Protein AF-A0A9E1HZC8-F1 (afdb_monomer_lite)

Foldseek 3Di:
DDDDDDDDDDPQVLCVQLCNDPNLNLQLLLLVVLLVLLQQAEFDDPCLQSVQQVVVDDRNPQKGFRPDPCQVCFQQQADPVRDGHDGDNPPRYGHVSSVVSCVPCVLVSQCVSCVSSVHHRPPPPPPPPPDDDDPPDPDDPVVVVVVPPDDPPDTPMDHDDD

Radius of gyration: 20.19 Å; chains: 1; bounding box: 64×32×56 Å

Secondary structure (DSSP, 8-state):
-------PPPHHHHHHHTT-STT-HHHHHHHHHHHHHHTTTS--SSSHHHHHHHHH--TTSSEEEE--TTHHHHHHTB-TTSPBP--TTTTTSSSSHHHHHHHHHHHHHHHHHHHHTTPPPP---------------S--GGGGGGGGG--TT--EEEE---

Sequence (162 aa):
MTKVIFTLKAPQKIIRERGLGVQQEVQKLIDSEILSRCKPYVPKKSGALIDSGNSSTKIGSGIVSYNMPYAAYQYYGVSNNGKKLRYTGAPTRGSYWFERMKAVDKDTILRLAADKAGATPLLSTNTKENNKNKTIRADSPKSQAIKTVFNWHTPAVFAFSD

pLDDT: mean 72.91, std 22.65, range [26.53, 92.88]

Structure (mmCIF, N/CA/C/O backbone):
data_AF-A0A9E1HZC8-F1
#
_entry.id   AF-A0A9E1HZC8-F1
#
loop_
_atom_site.group_PDB
_atom_site.id
_atom_site.type_symbol
_atom_site.label_atom_id
_atom_site.label_alt_id
_atom_site.label_comp_id
_atom_site.label_asym_id
_atom_site.label_entity_id
_atom_site.label_seq_id
_atom_site.pdbx_PDB_ins_code
_atom_site.Cartn_x
_atom_site.Cartn_y
_atom_site.Cartn_z
_atom_site.occupancy
_atom_site.B_iso_or_equiv
_atom_site.auth_seq_id
_atom_site.auth_comp_id
_atom_site.auth_asym_id
_atom_site.auth_atom_id
_atom_site.pdbx_PDB_model_num
ATOM 1 N N . MET A 1 1 ? -48.328 5.037 31.512 1.00 47.84 1 MET A N 1
ATOM 2 C CA . MET A 1 1 ? -47.284 5.788 30.781 1.00 47.84 1 MET A CA 1
ATOM 3 C C . MET A 1 1 ? -46.152 4.836 30.449 1.00 47.84 1 MET A C 1
ATOM 5 O O . MET A 1 1 ? -45.522 4.324 31.365 1.00 47.84 1 MET A O 1
ATOM 9 N N . THR A 1 2 ? -45.929 4.547 29.170 1.00 64.69 2 THR A N 1
ATOM 10 C CA . THR A 1 2 ? -44.858 3.637 28.740 1.00 64.69 2 THR A CA 1
ATOM 11 C C . THR A 1 2 ? -43.566 4.432 28.597 1.00 64.69 2 THR A C 1
ATOM 13 O O . THR A 1 2 ? -43.516 5.398 27.839 1.00 64.69 2 THR A O 1
ATOM 16 N N . LYS A 1 3 ? -42.529 4.062 29.352 1.00 74.31 3 LYS A N 1
ATOM 17 C CA . LYS A 1 3 ? -41.221 4.721 29.310 1.00 74.31 3 LYS A CA 1
ATOM 18 C C . LYS A 1 3 ? -40.321 3.964 28.342 1.00 74.31 3 LYS A C 1
ATOM 20 O O . LYS A 1 3 ? -39.988 2.810 28.590 1.00 74.31 3 LYS A O 1
ATOM 25 N N . VAL A 1 4 ? -39.925 4.611 27.253 1.00 80.19 4 VAL A N 1
ATOM 26 C CA . VAL A 1 4 ? -38.902 4.078 26.349 1.00 80.19 4 VAL A CA 1
ATOM 27 C C . VAL A 1 4 ? -37.546 4.595 26.820 1.00 80.19 4 VAL A C 1
ATOM 29 O O . VAL A 1 4 ? -37.355 5.803 26.952 1.00 80.19 4 VAL A O 1
ATOM 32 N N . ILE A 1 5 ? -36.619 3.687 27.127 1.00 81.56 5 ILE A N 1
ATOM 33 C CA . ILE A 1 5 ? -35.254 4.021 27.546 1.00 81.56 5 ILE A CA 1
ATOM 34 C C . ILE A 1 5 ? -34.327 3.746 26.365 1.00 81.56 5 ILE A C 1
ATOM 36 O O . ILE A 1 5 ? -34.199 2.605 25.930 1.00 81.56 5 ILE A O 1
ATOM 40 N N . PHE A 1 6 ? -33.667 4.786 25.859 1.00 80.19 6 PHE A N 1
ATOM 41 C CA . PHE A 1 6 ? -32.643 4.657 24.826 1.00 80.19 6 PHE A CA 1
ATOM 42 C C . PHE A 1 6 ? -31.257 4.762 25.463 1.00 80.19 6 PHE A C 1
ATOM 44 O O . PHE A 1 6 ? -30.891 5.803 26.006 1.00 80.19 6 PHE A O 1
ATOM 51 N N . THR A 1 7 ? -30.471 3.688 25.392 1.00 84.44 7 THR A N 1
ATOM 52 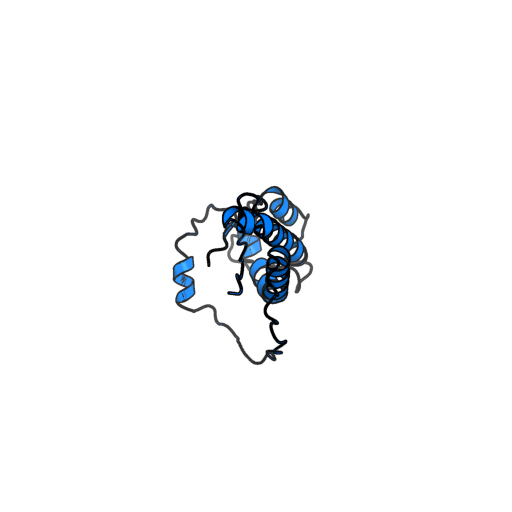C CA . THR A 1 7 ? -29.072 3.683 25.840 1.00 84.44 7 THR A CA 1
ATOM 53 C C . THR A 1 7 ? -28.156 3.922 24.644 1.00 84.44 7 THR A C 1
ATOM 55 O O . THR A 1 7 ? -27.883 3.011 23.864 1.00 84.44 7 THR A O 1
ATOM 58 N N . LEU A 1 8 ? -27.674 5.156 24.489 1.00 83.50 8 LEU A N 1
ATOM 59 C CA . LEU A 1 8 ? -26.707 5.511 23.450 1.00 83.50 8 LEU A CA 1
ATOM 60 C C . LEU A 1 8 ? -25.275 5.325 23.960 1.00 83.50 8 LEU A C 1
ATOM 62 O O . LEU A 1 8 ? -24.934 5.708 25.079 1.00 83.50 8 LEU A O 1
ATOM 66 N N . LYS A 1 9 ? -24.414 4.744 23.120 1.00 88.31 9 LYS A N 1
ATOM 67 C CA . LYS A 1 9 ? -22.978 4.648 23.404 1.00 88.31 9 LYS A CA 1
ATOM 68 C C . LYS A 1 9 ? -22.321 6.025 23.263 1.00 88.31 9 LYS A C 1
ATOM 70 O O . LYS A 1 9 ? -22.703 6.814 22.405 1.00 88.31 9 LYS A O 1
ATOM 75 N N . ALA A 1 10 ? -21.276 6.275 24.050 1.00 89.12 10 ALA A N 1
ATOM 76 C CA . ALA A 1 10 ? -20.460 7.477 23.904 1.00 89.12 10 ALA A CA 1
ATOM 77 C C . ALA A 1 10 ? -19.769 7.520 22.519 1.00 89.12 10 ALA A C 1
ATOM 79 O O . ALA A 1 10 ? -19.256 6.484 22.076 1.00 89.12 10 ALA A O 1
ATOM 80 N N . PRO A 1 11 ? -19.659 8.691 21.861 1.00 86.06 11 PRO A N 1
ATOM 81 C CA . PRO A 1 11 ? -19.076 8.812 20.520 1.00 86.06 11 PRO A CA 1
ATOM 82 C C . PRO A 1 11 ? -17.668 8.218 20.386 1.00 86.06 11 PRO A C 1
ATOM 84 O O . PRO A 1 11 ? -17.382 7.488 19.442 1.00 86.06 11 PRO A O 1
ATOM 87 N N . GLN A 1 12 ? -16.795 8.444 21.371 1.00 84.12 12 GLN A N 1
ATOM 88 C CA . GLN A 1 12 ? -15.427 7.911 21.353 1.00 84.12 12 GLN A CA 1
ATOM 89 C C . GLN A 1 12 ? -15.389 6.377 21.412 1.00 84.12 12 GLN A C 1
ATOM 91 O O . GLN A 1 12 ? -14.543 5.745 20.777 1.00 84.12 12 GLN A O 1
ATOM 96 N N . LYS A 1 13 ? -16.335 5.770 22.142 1.00 84.81 13 LYS A N 1
ATOM 97 C CA . LYS A 1 13 ? -16.484 4.314 22.210 1.00 84.81 13 LYS A CA 1
ATOM 98 C C . LYS A 1 13 ? -16.904 3.760 20.850 1.00 84.81 13 LYS A C 1
ATOM 100 O O . LYS A 1 13 ? -16.323 2.777 20.409 1.00 84.81 13 LYS A O 1
ATOM 105 N N . ILE A 1 14 ? -17.829 4.434 20.160 1.00 84.38 14 ILE A N 1
ATOM 106 C CA . ILE A 1 14 ? -18.249 4.072 18.798 1.00 84.38 14 ILE A CA 1
ATOM 107 C C . ILE A 1 14 ? -17.056 4.145 17.838 1.00 84.38 14 ILE A C 1
ATOM 109 O O . ILE A 1 14 ? -16.764 3.166 17.165 1.00 84.38 14 ILE A O 1
ATOM 113 N N . ILE A 1 15 ? -16.322 5.259 17.815 1.00 84.06 15 ILE A N 1
ATOM 114 C CA . ILE A 1 15 ? -15.168 5.454 16.919 1.00 84.06 15 ILE A CA 1
ATOM 115 C C . ILE A 1 15 ? -14.103 4.366 17.127 1.00 84.06 15 ILE A C 1
ATOM 117 O O . ILE A 1 15 ? -13.577 3.808 16.160 1.00 84.06 15 ILE A O 1
ATOM 121 N N . ARG A 1 16 ? -13.802 4.031 18.388 1.00 82.06 16 ARG A N 1
ATOM 122 C CA . ARG A 1 16 ? -12.831 2.987 18.733 1.00 82.06 16 ARG A CA 1
ATOM 123 C C . ARG A 1 16 ? -13.313 1.594 18.332 1.00 82.06 16 ARG A C 1
ATOM 125 O O . ARG A 1 16 ? -12.548 0.860 17.716 1.00 82.06 16 ARG A O 1
ATOM 132 N N . GLU A 1 17 ? -14.556 1.241 18.658 1.00 81.06 17 GLU A N 1
ATOM 133 C CA . GLU A 1 17 ? -15.154 -0.054 18.292 1.00 81.06 17 GLU A CA 1
ATOM 134 C C . GLU A 1 17 ? -15.224 -0.242 16.769 1.00 81.06 17 GLU A C 1
ATOM 136 O O . GLU A 1 17 ? -15.102 -1.361 16.283 1.00 81.06 17 GLU A O 1
ATOM 141 N N . ARG A 1 18 ? -15.374 0.851 16.014 1.00 82.44 18 ARG A N 1
ATOM 142 C CA . ARG A 1 18 ? -15.454 0.857 14.546 1.00 82.44 18 ARG A CA 1
ATOM 143 C C . ARG A 1 18 ? -14.087 0.923 13.855 1.00 82.44 18 ARG A C 1
ATOM 145 O O . ARG A 1 18 ? -14.028 1.030 12.637 1.00 82.44 18 ARG A O 1
ATOM 152 N N . GLY A 1 19 ? -12.982 0.905 14.605 1.00 78.00 19 GLY A N 1
ATOM 153 C CA . GLY A 1 19 ? -11.629 0.930 14.038 1.00 78.00 19 GLY A CA 1
ATOM 154 C C . GLY A 1 19 ? -11.221 2.257 13.379 1.00 78.00 19 GLY A C 1
ATOM 155 O O . GLY A 1 19 ? -10.179 2.307 12.727 1.00 78.00 19 GLY A O 1
ATOM 156 N N . LEU A 1 20 ? -12.009 3.321 13.577 1.00 81.56 20 LEU A N 1
ATOM 157 C CA . LEU A 1 20 ? -11.784 4.673 13.041 1.00 81.56 20 LEU A CA 1
ATOM 158 C C . LEU A 1 20 ? -11.023 5.585 14.021 1.00 81.56 20 LEU A C 1
ATOM 160 O O . LEU A 1 20 ? -10.792 6.756 13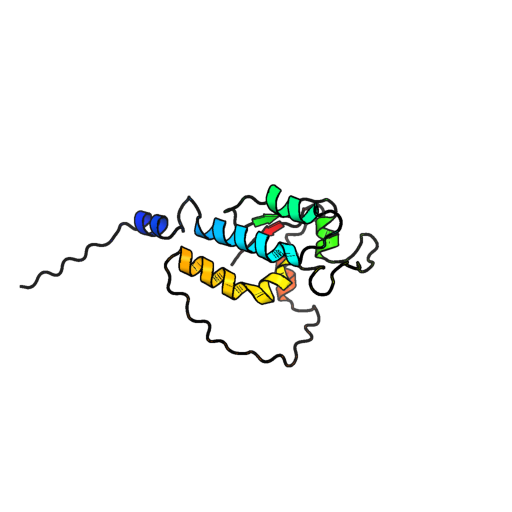.744 1.00 81.56 20 LEU A O 1
ATOM 164 N N . GLY A 1 21 ? -10.687 5.071 15.206 1.00 76.81 21 GLY A N 1
ATOM 165 C CA . GLY A 1 21 ? -9.987 5.824 16.246 1.00 76.81 21 GLY A CA 1
ATOM 166 C C . GLY A 1 21 ? -8.475 5.901 16.046 1.00 76.81 21 GLY A C 1
ATOM 167 O O . GLY A 1 21 ? -7.938 5.520 15.015 1.00 76.81 21 GLY A O 1
ATOM 168 N N . VAL A 1 22 ? -7.768 6.316 17.098 1.00 74.06 22 VAL A N 1
ATOM 169 C CA . VAL A 1 22 ? -6.303 6.526 17.126 1.00 74.06 22 VAL A CA 1
ATOM 170 C C . VAL A 1 22 ? -5.491 5.308 16.659 1.00 74.06 22 VAL A C 1
ATOM 172 O O . VAL A 1 22 ? -4.398 5.457 16.122 1.00 74.06 22 VAL A O 1
ATOM 175 N N . GLN A 1 23 ? -6.028 4.096 16.831 1.00 72.56 23 GLN A N 1
ATOM 176 C CA . GLN A 1 23 ? -5.380 2.860 16.381 1.00 72.56 23 GLN A CA 1
ATOM 177 C C . GLN A 1 23 ? -5.445 2.664 14.858 1.00 72.56 23 GLN A C 1
ATOM 179 O O . GLN A 1 23 ? -4.672 1.868 14.335 1.00 72.56 23 GLN A O 1
ATOM 184 N N . GLN A 1 24 ? -6.320 3.399 14.160 1.00 83.19 24 GLN A N 1
ATOM 185 C CA . GLN A 1 24 ? -6.443 3.449 12.700 1.00 83.19 24 GLN A CA 1
ATOM 186 C C . GLN A 1 24 ? -6.539 2.061 12.049 1.00 83.19 24 GLN A C 1
ATOM 188 O O . GLN A 1 24 ? -5.962 1.807 10.998 1.00 83.19 24 GLN A O 1
ATOM 193 N N . GLU A 1 25 ? -7.268 1.139 12.679 1.00 85.88 25 GLU A N 1
ATOM 194 C CA . GLU A 1 25 ? -7.358 -0.266 12.264 1.00 85.88 25 GLU A CA 1
ATOM 195 C C . GLU A 1 25 ? -7.910 -0.429 10.842 1.00 85.88 25 GLU A C 1
ATOM 197 O O . GLU A 1 25 ? -7.462 -1.303 10.100 1.00 85.88 25 GLU A O 1
ATOM 202 N N . VAL A 1 26 ? -8.840 0.443 10.442 1.00 87.31 26 VAL A N 1
ATOM 203 C CA . VAL A 1 26 ? -9.346 0.495 9.062 1.00 87.31 26 VAL A CA 1
ATOM 204 C C . VAL A 1 26 ? -8.251 0.964 8.098 1.00 87.31 26 VAL A C 1
ATOM 206 O O . VAL A 1 26 ? -8.051 0.344 7.057 1.00 87.31 26 VAL A O 1
ATOM 209 N N . GLN A 1 27 ? -7.481 1.995 8.459 1.00 85.88 27 GLN A N 1
ATOM 210 C CA . GLN A 1 27 ? -6.391 2.496 7.617 1.00 85.88 27 GLN A CA 1
ATOM 211 C C . GLN A 1 27 ? -5.266 1.469 7.469 1.00 85.88 27 GLN A C 1
ATOM 213 O O . GLN A 1 27 ? -4.761 1.258 6.372 1.00 85.88 27 GLN A O 1
ATOM 218 N N . LYS A 1 28 ? -4.899 0.779 8.556 1.00 89.50 28 LYS A N 1
ATOM 219 C CA . LYS A 1 28 ? -3.895 -0.292 8.524 1.00 89.50 28 LYS A CA 1
ATOM 220 C C . LYS A 1 28 ? -4.304 -1.414 7.574 1.00 89.50 28 LYS A C 1
ATOM 222 O O . LYS A 1 28 ? -3.466 -1.908 6.822 1.00 89.50 28 LYS A O 1
ATOM 227 N N . LEU A 1 29 ? -5.586 -1.789 7.595 1.00 89.00 29 LEU A N 1
ATOM 228 C CA . LEU A 1 29 ? -6.133 -2.775 6.671 1.00 89.00 29 LEU A CA 1
ATOM 229 C C . LEU A 1 29 ? -5.990 -2.295 5.224 1.00 89.00 29 LEU A C 1
ATOM 231 O O . LEU A 1 29 ? -5.397 -3.008 4.419 1.00 89.00 29 LEU A O 1
ATOM 235 N N . ILE A 1 30 ? -6.455 -1.080 4.917 1.00 87.69 30 ILE A N 1
ATOM 236 C CA . ILE A 1 30 ? -6.360 -0.486 3.575 1.00 87.69 30 ILE A CA 1
ATOM 237 C C . ILE A 1 30 ? -4.906 -0.461 3.084 1.00 87.69 30 ILE A C 1
ATOM 239 O O . ILE A 1 30 ? -4.624 -0.948 1.989 1.00 87.69 30 ILE A O 1
ATOM 243 N N . ASP A 1 31 ? -3.978 0.044 3.897 1.00 87.50 31 ASP A N 1
ATOM 244 C CA . ASP A 1 31 ? -2.562 0.158 3.533 1.00 87.50 31 ASP A CA 1
ATOM 245 C C . ASP A 1 31 ? -1.953 -1.229 3.243 1.00 87.50 31 ASP A C 1
ATOM 247 O O . ASP A 1 31 ? -1.235 -1.415 2.255 1.00 87.50 31 ASP A O 1
ATOM 251 N N . SER A 1 32 ? -2.281 -2.228 4.070 1.00 89.25 32 SER A N 1
ATOM 252 C CA . SER A 1 32 ? -1.803 -3.607 3.905 1.00 89.25 32 SER A CA 1
ATOM 253 C C . SER A 1 32 ? -2.375 -4.298 2.658 1.00 89.25 32 SER A C 1
ATOM 255 O O . SER A 1 32 ? -1.636 -4.962 1.923 1.00 89.25 32 SER A O 1
ATOM 257 N N . GLU A 1 33 ? -3.659 -4.081 2.362 1.00 91.31 33 GLU A N 1
ATOM 258 C CA . GLU A 1 33 ? -4.326 -4.587 1.160 1.00 91.31 33 GLU A CA 1
ATOM 259 C C . GLU A 1 33 ? -3.738 -3.970 -0.105 1.00 91.31 33 GLU A C 1
ATOM 261 O O . GLU A 1 33 ? -3.445 -4.689 -1.062 1.00 91.31 33 GLU A O 1
ATOM 266 N N . ILE A 1 34 ? -3.491 -2.657 -0.105 1.00 90.44 34 ILE A N 1
ATOM 267 C CA . ILE A 1 34 ? -2.852 -1.972 -1.233 1.00 90.44 34 ILE A CA 1
ATOM 268 C C . ILE A 1 34 ? -1.470 -2.568 -1.495 1.00 90.44 34 ILE A C 1
ATOM 270 O O . ILE A 1 34 ? -1.174 -2.919 -2.639 1.00 90.44 34 ILE A O 1
ATOM 274 N N . LEU A 1 35 ? -0.634 -2.716 -0.461 1.00 90.00 35 LEU A N 1
ATOM 275 C CA . LEU A 1 35 ? 0.696 -3.314 -0.601 1.00 90.00 35 LEU A CA 1
ATOM 276 C C . LEU A 1 35 ? 0.608 -4.733 -1.162 1.00 90.00 35 LEU A C 1
ATOM 278 O O . LEU A 1 35 ? 1.298 -5.048 -2.131 1.00 90.00 35 LEU A O 1
ATOM 282 N N . SER A 1 36 ? -0.261 -5.574 -0.599 1.00 92.88 36 SER A N 1
ATOM 283 C CA . SER A 1 36 ? -0.443 -6.961 -1.036 1.00 92.88 36 SER A CA 1
ATOM 284 C C . SER A 1 36 ? -0.889 -7.050 -2.497 1.00 92.88 36 SER A C 1
ATOM 286 O O . SER A 1 36 ? -0.263 -7.745 -3.303 1.00 92.88 36 SER A O 1
ATOM 288 N N . ARG A 1 37 ? -1.912 -6.277 -2.867 1.00 91.25 37 ARG A N 1
ATOM 289 C CA . ARG A 1 37 ? -2.493 -6.273 -4.214 1.00 91.25 37 ARG A CA 1
ATOM 290 C C . ARG A 1 37 ? -1.597 -5.613 -5.244 1.00 91.25 37 ARG A C 1
ATOM 292 O O . ARG A 1 37 ? -1.644 -6.005 -6.402 1.00 91.25 37 ARG A O 1
ATOM 299 N N . CYS A 1 38 ? -0.735 -4.674 -4.855 1.00 90.81 38 CYS A N 1
ATOM 300 C CA . CYS A 1 38 ? 0.241 -4.071 -5.764 1.00 90.81 38 CYS A CA 1
ATOM 301 C C . CYS A 1 38 ? 1.387 -5.026 -6.134 1.00 90.81 38 CYS A C 1
ATOM 303 O O . CYS A 1 38 ? 1.904 -4.924 -7.247 1.00 90.81 38 CYS A O 1
ATOM 305 N N . LYS A 1 39 ? 1.774 -5.980 -5.270 1.00 91.69 39 LYS A N 1
ATOM 306 C CA . LYS A 1 39 ? 2.880 -6.941 -5.517 1.00 91.69 39 LYS A CA 1
ATOM 307 C C . LYS A 1 39 ? 2.889 -7.577 -6.920 1.00 91.69 39 LYS A C 1
ATOM 309 O O . LYS A 1 39 ? 3.960 -7.607 -7.536 1.00 91.69 39 LYS A O 1
ATOM 314 N N . PRO A 1 40 ? 1.770 -8.097 -7.465 1.00 91.88 40 PRO A N 1
ATOM 315 C CA . PRO A 1 40 ? 1.747 -8.655 -8.819 1.00 91.88 40 PRO A CA 1
ATOM 316 C C . PRO A 1 40 ? 1.925 -7.615 -9.933 1.00 91.88 40 PRO A C 1
ATOM 318 O O . PRO A 1 40 ? 2.356 -7.996 -11.019 1.00 91.88 40 PRO A O 1
ATOM 321 N N . TYR A 1 41 ? 1.639 -6.334 -9.685 1.00 90.94 41 TYR A N 1
ATOM 322 C CA . TYR A 1 41 ? 1.724 -5.256 -10.677 1.00 90.94 41 TYR A CA 1
ATOM 323 C C . TYR A 1 41 ? 3.079 -4.539 -10.690 1.00 90.94 41 TYR A C 1
ATOM 325 O O . TYR A 1 41 ? 3.482 -3.994 -11.726 1.00 90.94 41 TYR A O 1
ATOM 333 N N . VAL A 1 42 ? 3.789 -4.545 -9.562 1.00 90.88 42 VAL A N 1
ATOM 334 C CA . VAL A 1 42 ? 5.095 -3.894 -9.427 1.00 90.88 42 VAL A CA 1
ATOM 335 C C . VAL A 1 42 ? 6.137 -4.599 -10.317 1.00 90.88 42 VAL A C 1
ATOM 337 O O . VAL A 1 42 ? 6.246 -5.833 -10.291 1.00 90.88 42 VAL A O 1
ATOM 340 N N . PRO A 1 43 ? 6.929 -3.845 -11.106 1.00 91.56 43 PRO A N 1
ATOM 341 C CA . PRO A 1 43 ? 8.052 -4.381 -11.869 1.00 91.56 43 PRO A CA 1
ATOM 342 C C . PRO A 1 43 ? 9.006 -5.197 -10.994 1.00 91.56 43 PRO A C 1
ATOM 344 O O . PRO A 1 43 ? 9.533 -4.706 -9.996 1.00 91.56 43 PRO A O 1
ATOM 347 N N . LYS A 1 44 ? 9.261 -6.450 -11.385 1.00 90.19 44 LYS A N 1
ATOM 348 C CA . LYS A 1 44 ? 10.105 -7.371 -10.620 1.00 90.19 44 LYS A CA 1
ATOM 349 C C . LYS A 1 44 ? 11.355 -7.729 -11.414 1.00 90.19 44 LYS A C 1
ATOM 351 O O . LYS A 1 44 ? 11.279 -8.451 -12.404 1.00 90.19 44 LYS A O 1
ATOM 356 N N . LYS A 1 45 ? 12.502 -7.242 -10.935 1.00 85.12 45 LYS A N 1
ATOM 357 C CA . LYS A 1 45 ? 13.829 -7.743 -11.320 1.00 85.12 45 LYS A CA 1
ATOM 358 C C . LYS A 1 45 ? 14.409 -8.596 -10.189 1.00 85.12 45 LYS A C 1
ATOM 360 O O . LYS A 1 45 ? 14.338 -9.812 -10.271 1.00 85.12 45 LYS A O 1
ATOM 365 N N . SER A 1 46 ? 14.883 -7.968 -9.111 1.00 88.00 46 SER A N 1
ATOM 366 C CA . SER A 1 46 ? 15.342 -8.659 -7.893 1.00 88.00 46 SER A CA 1
ATOM 367 C C . SER A 1 46 ? 14.245 -8.840 -6.839 1.00 88.00 46 SER A C 1
ATOM 369 O O . SER A 1 46 ? 14.269 -9.811 -6.100 1.00 88.00 46 SER A O 1
ATOM 371 N N . GLY A 1 47 ? 13.269 -7.926 -6.784 1.00 89.88 47 GLY A N 1
ATOM 372 C CA . GLY A 1 47 ? 12.271 -7.854 -5.705 1.00 89.88 47 GLY A CA 1
ATOM 373 C C . GLY A 1 47 ? 12.430 -6.626 -4.806 1.00 89.88 47 GLY A C 1
ATOM 374 O O . GLY A 1 47 ? 11.444 -6.181 -4.237 1.00 89.88 47 GLY A O 1
ATOM 375 N N . ALA A 1 48 ? 13.599 -5.976 -4.823 1.00 92.56 48 ALA A N 1
ATOM 376 C CA . ALA A 1 48 ? 13.924 -4.853 -3.938 1.00 92.56 48 ALA A CA 1
ATOM 377 C C . ALA A 1 48 ? 12.907 -3.695 -3.959 1.00 92.56 48 ALA A C 1
ATOM 379 O O . ALA A 1 48 ? 12.655 -3.084 -2.930 1.00 92.56 48 ALA A O 1
ATOM 380 N N . LEU A 1 49 ? 12.282 -3.399 -5.106 1.00 90.88 49 LEU A N 1
ATOM 381 C CA . LEU A 1 49 ? 11.229 -2.380 -5.176 1.00 90.88 49 LEU A CA 1
ATOM 382 C C . LEU A 1 49 ? 9.982 -2.788 -4.379 1.00 90.88 49 LEU A C 1
ATOM 384 O O . LEU A 1 49 ? 9.421 -1.975 -3.654 1.00 90.88 49 LEU A O 1
ATOM 388 N N . ILE A 1 50 ? 9.569 -4.049 -4.486 1.00 92.00 50 ILE A N 1
ATOM 389 C CA . ILE A 1 50 ? 8.437 -4.594 -3.731 1.00 92.00 50 ILE A CA 1
ATOM 390 C C . ILE A 1 50 ? 8.757 -4.574 -2.237 1.00 92.00 50 ILE A C 1
ATOM 392 O O . ILE A 1 50 ? 7.934 -4.136 -1.436 1.00 92.00 50 ILE A O 1
ATOM 396 N N . ASP A 1 51 ? 9.966 -5.003 -1.882 1.00 92.75 51 ASP A N 1
ATOM 397 C CA . ASP A 1 51 ? 10.423 -5.044 -0.496 1.00 92.75 51 ASP A CA 1
ATOM 398 C C . ASP A 1 51 ? 10.493 -3.634 0.097 1.00 92.75 51 ASP A C 1
ATOM 400 O O . ASP A 1 51 ? 9.980 -3.423 1.194 1.00 92.75 51 ASP A O 1
ATOM 404 N N . SER A 1 52 ? 10.979 -2.651 -0.676 1.00 91.06 52 SER A N 1
ATOM 405 C CA . SER A 1 52 ? 10.983 -1.237 -0.278 1.00 91.06 52 SER A CA 1
ATOM 406 C C . SER A 1 52 ? 9.584 -0.714 0.039 1.00 91.06 52 SER A C 1
ATOM 408 O O . SER A 1 52 ? 9.416 0.022 1.004 1.00 91.06 52 SER A O 1
ATOM 410 N N . GLY A 1 53 ? 8.563 -1.139 -0.715 1.00 88.25 53 GLY A N 1
ATOM 411 C CA . GLY A 1 53 ? 7.177 -0.765 -0.445 1.00 88.25 53 GLY A CA 1
ATOM 412 C C . GLY A 1 53 ? 6.722 -1.238 0.935 1.00 88.25 53 GLY A C 1
ATOM 413 O O . GLY A 1 53 ? 6.122 -0.468 1.683 1.00 88.25 53 GLY A O 1
ATOM 414 N N . ASN A 1 54 ? 7.063 -2.477 1.303 1.00 89.62 54 ASN A N 1
ATOM 415 C CA . ASN A 1 54 ? 6.717 -3.041 2.610 1.00 89.62 54 ASN A CA 1
ATOM 416 C C . ASN A 1 54 ? 7.538 -2.417 3.750 1.00 89.62 54 ASN A C 1
ATOM 418 O O . ASN A 1 54 ? 6.989 -2.169 4.817 1.00 89.62 54 ASN A O 1
ATOM 422 N N . SER A 1 55 ? 8.834 -2.164 3.541 1.00 89.50 55 SER A N 1
ATOM 423 C CA . SER A 1 55 ? 9.720 -1.645 4.593 1.00 89.50 55 SER A CA 1
ATOM 424 C C . SER A 1 55 ? 9.600 -0.138 4.816 1.00 89.50 55 SER A C 1
ATOM 426 O O . SER A 1 55 ? 9.862 0.338 5.915 1.00 89.50 55 SER A O 1
ATOM 428 N N . SER A 1 56 ? 9.259 0.632 3.779 1.00 86.62 56 SER A N 1
ATOM 429 C CA . SER A 1 56 ? 9.208 2.100 3.848 1.00 86.62 56 SER A CA 1
ATOM 430 C C . SER A 1 56 ? 7.814 2.650 4.133 1.00 86.62 56 SER A C 1
ATOM 432 O O . SER A 1 56 ? 7.685 3.813 4.512 1.00 86.62 56 SER A O 1
ATOM 434 N N . THR A 1 57 ? 6.772 1.837 3.971 1.00 85.81 57 THR A N 1
ATOM 435 C CA . THR A 1 57 ? 5.400 2.241 4.279 1.00 85.81 57 THR A CA 1
ATOM 436 C C . THR A 1 57 ? 5.126 2.106 5.771 1.00 85.81 57 THR A C 1
ATOM 438 O O . THR A 1 57 ? 5.230 1.024 6.347 1.00 85.81 57 THR A O 1
ATOM 441 N N . LYS A 1 58 ? 4.696 3.202 6.399 1.00 88.38 58 LYS A N 1
ATOM 442 C CA . LYS A 1 58 ? 4.147 3.161 7.754 1.00 88.38 58 LYS A CA 1
ATOM 443 C C . LYS A 1 58 ? 2.681 2.747 7.672 1.00 88.38 58 LYS A C 1
ATOM 445 O O . LYS A 1 58 ? 1.832 3.551 7.298 1.00 88.38 58 LYS A O 1
ATOM 450 N N . ILE A 1 59 ? 2.392 1.498 8.024 1.00 85.75 59 ILE A N 1
ATOM 451 C CA . ILE A 1 59 ? 1.027 0.957 8.003 1.00 85.75 59 ILE A CA 1
ATOM 452 C C . ILE A 1 59 ? 0.130 1.765 8.956 1.00 85.75 59 ILE A C 1
ATOM 454 O O . ILE A 1 59 ? 0.471 1.965 10.125 1.00 85.75 59 ILE A O 1
ATOM 458 N N . GLY A 1 60 ? -1.019 2.214 8.453 1.00 81.88 60 GLY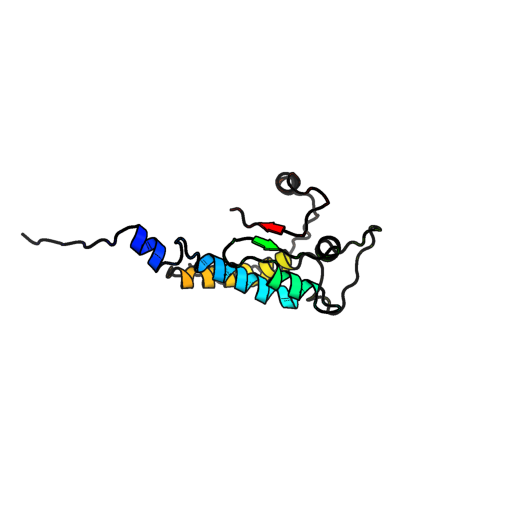 A N 1
ATOM 459 C CA . GLY A 1 60 ? -1.955 3.084 9.161 1.00 81.88 60 GLY A CA 1
ATOM 460 C C . GLY A 1 60 ? -1.656 4.574 8.999 1.00 81.88 60 GLY A C 1
ATOM 461 O O . GLY A 1 60 ? -2.169 5.363 9.779 1.00 81.88 60 GLY A O 1
ATOM 462 N N . SER A 1 61 ? -0.802 4.968 8.050 1.00 83.75 61 SER A N 1
ATOM 463 C CA . SER A 1 61 ? -0.548 6.385 7.742 1.00 83.75 61 SER A CA 1
ATOM 464 C C . SER A 1 61 ? -1.403 6.915 6.593 1.00 83.75 61 SER A C 1
ATOM 466 O O . SER A 1 61 ? -1.470 8.129 6.417 1.00 83.75 61 SER A O 1
ATOM 468 N N . GLY A 1 62 ? -2.014 6.027 5.798 1.00 81.12 62 GLY A N 1
ATOM 469 C CA . GLY A 1 62 ? -2.689 6.403 4.551 1.00 81.12 62 GLY A CA 1
ATOM 470 C C . GLY A 1 62 ? -1.738 6.756 3.410 1.00 81.12 62 GLY A C 1
ATOM 471 O O . GLY A 1 62 ? -2.172 7.255 2.368 1.00 81.12 62 GLY A O 1
ATOM 472 N N . ILE A 1 63 ? -0.442 6.495 3.599 1.00 84.19 63 ILE A N 1
ATOM 473 C CA . ILE A 1 63 ? 0.606 6.779 2.629 1.00 84.19 63 ILE A CA 1
ATOM 474 C C . ILE A 1 63 ? 1.375 5.499 2.329 1.00 84.19 63 ILE A C 1
ATOM 476 O O . ILE A 1 63 ? 1.990 4.913 3.219 1.00 84.19 63 ILE A O 1
ATOM 480 N N . VAL A 1 64 ? 1.408 5.111 1.054 1.00 85.88 64 VAL A N 1
ATOM 481 C CA . VAL A 1 64 ? 2.251 4.013 0.563 1.00 85.88 64 VAL A CA 1
ATOM 482 C C . VAL A 1 64 ? 3.456 4.608 -0.158 1.00 85.88 64 VAL A C 1
ATOM 484 O O . VAL A 1 64 ? 3.298 5.411 -1.079 1.00 85.88 64 VAL A O 1
ATOM 487 N N . SER A 1 65 ? 4.662 4.220 0.260 1.00 86.88 65 SER A N 1
ATOM 488 C CA . SER A 1 65 ? 5.917 4.789 -0.246 1.00 86.88 65 SER A CA 1
ATOM 489 C C . SER A 1 65 ? 6.859 3.709 -0.762 1.00 86.88 65 SER A C 1
ATOM 491 O O . SER A 1 65 ? 7.105 2.711 -0.086 1.00 86.88 65 SER A O 1
ATOM 493 N N . TYR A 1 66 ? 7.416 3.935 -1.952 1.00 88.12 66 TYR A N 1
ATOM 494 C CA . TYR A 1 66 ? 8.448 3.090 -2.555 1.00 88.12 66 TYR A CA 1
ATOM 495 C C . TYR A 1 66 ? 9.786 3.837 -2.551 1.00 88.12 66 TYR A C 1
ATOM 497 O O . TYR A 1 66 ? 10.043 4.681 -3.415 1.00 88.12 66 TYR A O 1
ATOM 505 N N . ASN A 1 67 ? 10.645 3.527 -1.578 1.00 88.38 67 ASN A N 1
ATOM 506 C CA . ASN A 1 67 ? 11.898 4.248 -1.350 1.00 88.38 67 ASN A CA 1
ATOM 507 C C . ASN A 1 67 ? 13.090 3.608 -2.080 1.00 88.38 67 ASN A C 1
ATOM 509 O O . ASN A 1 67 ? 14.007 3.075 -1.459 1.00 88.38 67 ASN A O 1
ATOM 513 N N . MET A 1 68 ? 13.074 3.651 -3.413 1.00 88.00 68 MET A N 1
ATOM 514 C CA . MET A 1 68 ? 14.232 3.285 -4.238 1.00 88.00 68 MET A CA 1
ATOM 515 C C . MET A 1 68 ? 14.576 4.434 -5.189 1.00 88.00 68 MET A C 1
ATOM 517 O O . MET A 1 68 ? 13.660 5.050 -5.735 1.00 88.00 68 MET A O 1
ATOM 521 N N . PRO A 1 69 ? 15.864 4.677 -5.502 1.00 88.62 69 PRO A N 1
ATOM 522 C CA . PRO A 1 69 ? 16.277 5.765 -6.397 1.00 88.62 69 PRO A CA 1
ATOM 523 C C . PRO A 1 69 ? 15.691 5.627 -7.809 1.00 88.62 69 PRO A C 1
ATOM 525 O O . PRO A 1 69 ? 15.532 6.608 -8.527 1.00 88.62 69 PRO A O 1
ATOM 528 N N . TYR A 1 70 ? 15.330 4.404 -8.208 1.00 86.94 70 TYR A N 1
ATOM 529 C CA . TYR A 1 70 ? 14.694 4.128 -9.490 1.00 86.94 70 TYR A CA 1
ATOM 530 C C . TYR A 1 70 ? 13.158 4.023 -9.433 1.00 86.94 70 TYR A C 1
ATOM 532 O O . TYR A 1 70 ? 12.541 3.7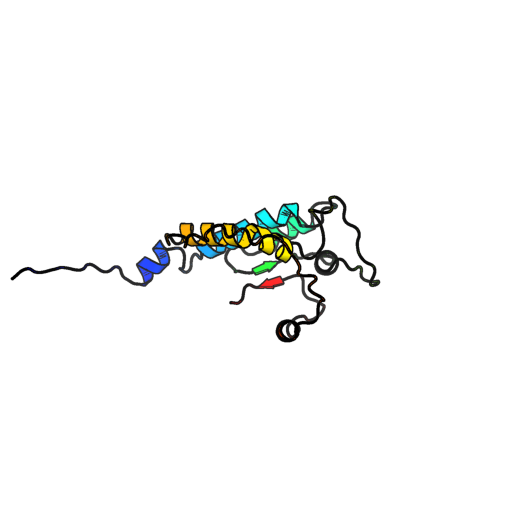62 -10.466 1.00 86.94 70 TYR A O 1
ATOM 540 N N . ALA A 1 71 ? 12.524 4.193 -8.266 1.00 88.62 71 ALA A N 1
ATOM 541 C CA . ALA A 1 71 ? 11.088 3.951 -8.085 1.00 88.62 71 ALA A CA 1
ATOM 542 C C . ALA A 1 71 ? 10.226 4.825 -9.006 1.00 88.62 71 ALA A C 1
ATOM 544 O O . ALA A 1 71 ? 9.332 4.304 -9.668 1.00 88.62 71 ALA A O 1
ATOM 545 N N . ALA A 1 72 ? 10.543 6.119 -9.120 1.00 89.25 72 ALA A N 1
ATOM 546 C CA . ALA A 1 72 ? 9.814 7.052 -9.980 1.00 89.25 72 ALA A CA 1
ATOM 547 C C . ALA A 1 72 ? 9.896 6.661 -11.467 1.00 89.25 72 ALA A C 1
ATOM 549 O O . ALA A 1 72 ? 8.872 6.561 -12.140 1.00 89.25 72 ALA A O 1
ATOM 550 N N . TYR A 1 73 ? 11.092 6.345 -11.973 1.00 90.19 73 TYR A N 1
ATOM 551 C CA . TYR A 1 73 ? 11.273 5.895 -13.360 1.00 90.19 73 TYR A CA 1
ATOM 552 C C . TYR A 1 73 ? 10.505 4.600 -13.647 1.00 90.19 73 TYR A C 1
ATOM 554 O O . TYR A 1 73 ?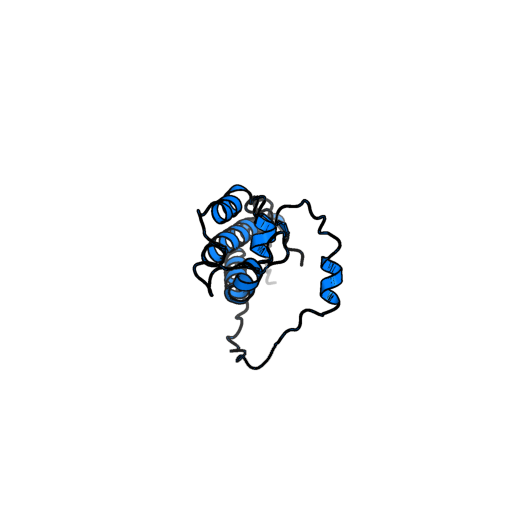 9.882 4.459 -14.699 1.00 90.19 73 TYR A O 1
ATOM 562 N N . GLN A 1 74 ? 10.508 3.656 -12.698 1.00 90.88 74 GLN A N 1
ATOM 563 C CA . GLN A 1 74 ? 9.735 2.419 -12.821 1.00 90.88 74 GLN A CA 1
ATOM 564 C C . GLN A 1 74 ? 8.230 2.681 -12.782 1.00 90.88 74 GLN A C 1
ATOM 566 O O . GLN A 1 74 ? 7.494 2.009 -13.507 1.00 90.88 74 GLN A O 1
ATOM 571 N N . TYR A 1 75 ? 7.786 3.641 -11.968 1.00 91.06 75 TYR A N 1
ATOM 572 C CA . TYR A 1 75 ? 6.384 4.017 -11.850 1.00 91.06 75 TYR A CA 1
ATOM 573 C C . TYR A 1 75 ? 5.859 4.638 -13.135 1.00 91.06 75 TYR A C 1
ATOM 575 O O . TYR A 1 75 ? 4.854 4.177 -13.658 1.00 91.06 75 TYR A O 1
ATOM 583 N N . TYR A 1 76 ? 6.566 5.614 -13.697 1.00 90.44 76 TYR A N 1
ATOM 584 C CA . TYR A 1 76 ? 6.155 6.264 -14.942 1.00 90.44 76 TYR A CA 1
ATOM 585 C C . TYR A 1 76 ? 6.476 5.428 -16.190 1.00 90.44 76 TYR A C 1
ATOM 587 O O . TYR A 1 76 ? 5.900 5.633 -17.256 1.00 90.44 76 TYR A O 1
ATOM 595 N N . GLY A 1 77 ? 7.367 4.443 -16.067 1.00 89.94 77 GLY A N 1
ATOM 596 C CA . GLY A 1 77 ? 7.782 3.572 -17.165 1.00 89.94 77 GLY A CA 1
ATOM 597 C C . GLY A 1 77 ? 8.636 4.249 -18.214 1.00 89.94 77 GLY A C 1
ATOM 598 O O . GLY A 1 77 ? 8.646 3.830 -19.373 1.00 89.94 77 GLY A O 1
ATOM 599 N N . VAL A 1 78 ? 9.375 5.269 -17.795 1.00 90.06 78 VAL A N 1
ATOM 600 C CA . VAL A 1 78 ? 10.271 6.052 -18.636 1.00 90.06 78 VAL A CA 1
ATOM 601 C C . VAL A 1 78 ? 11.636 6.071 -17.963 1.00 90.06 78 VAL A C 1
ATOM 603 O O . VAL A 1 78 ? 11.742 6.326 -16.765 1.00 90.06 78 VAL A O 1
ATOM 606 N N . SER A 1 79 ? 12.683 5.738 -18.714 1.00 86.81 79 SER A N 1
ATOM 607 C CA . SER A 1 79 ? 14.059 5.829 -18.229 1.00 86.81 79 SER A CA 1
ATOM 608 C C . SER A 1 79 ? 14.494 7.288 -18.095 1.00 86.81 79 SER A C 1
ATOM 610 O O . SER A 1 79 ? 13.867 8.185 -18.653 1.00 86.81 79 SER A O 1
ATOM 612 N N . ASN A 1 80 ? 15.627 7.527 -17.435 1.00 81.44 80 ASN A N 1
ATOM 613 C CA . ASN A 1 80 ? 16.206 8.870 -17.342 1.00 81.44 80 ASN A CA 1
ATOM 614 C C . ASN A 1 80 ? 16.473 9.516 -18.722 1.00 81.44 80 ASN A C 1
ATOM 616 O O . ASN A 1 80 ? 16.486 10.730 -18.862 1.00 81.44 80 ASN A O 1
ATOM 620 N N . ASN A 1 81 ? 16.610 8.701 -19.772 1.00 86.00 81 ASN A N 1
ATOM 621 C CA . ASN A 1 81 ? 16.861 9.164 -21.137 1.00 86.00 81 ASN A CA 1
ATOM 622 C C . ASN A 1 81 ? 15.560 9.307 -21.954 1.00 86.00 81 ASN A C 1
ATOM 624 O O . ASN A 1 81 ? 15.604 9.268 -23.182 1.00 86.00 81 ASN A O 1
ATOM 628 N N . GLY A 1 82 ? 14.391 9.351 -21.305 1.00 86.00 82 GLY A N 1
ATOM 629 C CA . GLY A 1 82 ? 13.091 9.499 -21.971 1.00 86.00 82 GLY A CA 1
ATOM 630 C C . GLY A 1 82 ? 12.592 8.249 -22.709 1.00 86.00 82 GLY A C 1
ATOM 631 O O . GLY A 1 82 ? 11.537 8.281 -23.341 1.00 86.00 82 GLY A O 1
ATOM 632 N N . LYS A 1 83 ? 13.314 7.122 -22.645 1.00 88.44 83 LYS A N 1
ATOM 633 C CA . LYS A 1 83 ? 12.933 5.893 -23.359 1.00 88.44 83 LYS A CA 1
ATOM 634 C C . LYS A 1 83 ? 11.923 5.085 -22.553 1.00 88.44 83 LYS A C 1
ATOM 636 O O . LYS A 1 83 ? 12.107 4.871 -21.355 1.00 88.44 83 LYS A O 1
ATOM 641 N N . LYS A 1 84 ? 10.896 4.562 -23.228 1.00 88.44 84 LYS A N 1
ATOM 642 C CA . LYS A 1 84 ? 9.909 3.668 -22.611 1.00 88.44 84 LYS A CA 1
ATOM 643 C C . LYS A 1 84 ? 10.583 2.393 -22.099 1.00 88.44 84 LYS A C 1
ATOM 645 O O . LYS A 1 84 ? 11.303 1.719 -22.838 1.00 88.44 84 LYS A O 1
ATOM 650 N N . LEU A 1 85 ? 10.331 2.057 -20.839 1.00 87.06 85 LEU A N 1
ATOM 651 C CA . LEU A 1 85 ? 10.829 0.836 -20.218 1.00 87.06 85 LEU A CA 1
ATOM 652 C C . LEU A 1 85 ? 10.048 -0.385 -20.719 1.00 87.06 85 LEU A C 1
ATOM 654 O O . LEU A 1 85 ? 8.845 -0.322 -20.984 1.00 87.06 85 LEU A O 1
ATOM 658 N N . ARG A 1 86 ? 10.745 -1.518 -20.833 1.00 85.81 86 ARG A N 1
ATOM 659 C CA . ARG A 1 86 ? 10.145 -2.829 -21.106 1.00 85.81 86 ARG A CA 1
ATOM 660 C C . ARG A 1 86 ? 10.184 -3.659 -19.832 1.00 85.81 86 ARG A C 1
ATOM 662 O O . ARG A 1 86 ? 11.210 -3.705 -19.158 1.00 85.81 86 ARG A O 1
ATOM 669 N N . TYR A 1 87 ? 9.076 -4.321 -19.524 1.00 86.75 87 TYR A N 1
ATOM 670 C CA . TYR A 1 87 ? 8.913 -5.087 -18.294 1.00 86.75 87 TYR A CA 1
ATOM 671 C C . TYR A 1 87 ? 8.837 -6.581 -18.576 1.00 86.75 87 TYR A C 1
ATOM 673 O O . TYR A 1 87 ? 8.177 -7.018 -19.519 1.00 86.75 87 TYR A O 1
ATOM 681 N N . THR A 1 88 ? 9.480 -7.365 -17.721 1.00 79.75 88 THR A N 1
ATOM 682 C CA . THR A 1 88 ? 9.310 -8.816 -17.663 1.00 79.75 88 THR A CA 1
ATOM 683 C C . THR A 1 88 ? 8.013 -9.147 -16.914 1.00 79.75 88 THR A C 1
ATOM 685 O O . THR A 1 88 ? 7.725 -8.578 -15.860 1.00 79.75 88 THR A O 1
ATOM 688 N N . GLY A 1 89 ? 7.196 -10.051 -17.463 1.00 76.88 89 GLY A N 1
ATOM 689 C CA . GLY A 1 89 ? 5.879 -10.382 -16.895 1.00 76.88 89 GLY A CA 1
ATOM 690 C C . GLY A 1 89 ? 4.766 -9.376 -17.221 1.00 76.88 89 GLY A C 1
ATOM 691 O O . GLY A 1 89 ? 3.801 -9.260 -16.465 1.00 76.88 89 GLY A O 1
ATOM 692 N N . ALA A 1 90 ? 4.902 -8.637 -18.325 1.00 71.62 90 ALA A N 1
ATOM 693 C CA . ALA A 1 90 ? 3.781 -7.934 -18.946 1.00 71.62 90 ALA A CA 1
ATOM 694 C C . ALA A 1 90 ? 2.712 -8.951 -19.426 1.00 71.62 90 ALA A C 1
ATOM 696 O O . ALA A 1 90 ? 3.082 -10.064 -19.803 1.00 71.62 90 ALA A O 1
ATOM 697 N N . PRO A 1 91 ? 1.410 -8.604 -19.427 1.00 78.25 91 PRO A N 1
ATOM 698 C CA . PRO A 1 91 ? 0.851 -7.275 -19.155 1.00 78.25 91 PRO A CA 1
ATOM 699 C C . PRO A 1 91 ? 0.627 -6.970 -17.666 1.00 78.25 91 PRO A C 1
ATOM 701 O O . PRO A 1 91 ? 0.337 -5.827 -17.324 1.00 78.25 91 PRO A O 1
ATOM 704 N N . THR A 1 92 ? 0.761 -7.955 -16.775 1.00 83.12 92 THR A N 1
ATOM 705 C CA . THR A 1 92 ? 0.428 -7.785 -15.353 1.00 83.12 92 THR A CA 1
ATOM 706 C C . THR A 1 92 ? 1.386 -6.820 -14.652 1.00 83.12 92 THR A C 1
ATOM 708 O O . THR A 1 92 ? 0.936 -5.948 -13.907 1.00 83.12 92 THR A O 1
ATOM 711 N N . ARG A 1 93 ? 2.698 -6.920 -14.920 1.00 89.06 93 ARG A N 1
ATOM 712 C CA . ARG A 1 93 ? 3.734 -6.037 -14.351 1.00 89.06 93 ARG A CA 1
ATOM 713 C C . ARG A 1 93 ? 4.056 -4.838 -15.238 1.00 89.06 93 ARG A C 1
ATOM 715 O O . ARG A 1 93 ? 4.145 -4.970 -16.456 1.00 89.06 93 ARG A O 1
ATOM 722 N N . GLY A 1 94 ? 4.310 -3.679 -14.620 1.00 89.06 94 GLY A N 1
ATOM 723 C CA . GLY A 1 94 ? 4.750 -2.470 -15.330 1.00 89.06 94 GLY A CA 1
ATOM 724 C C . GLY A 1 94 ? 4.451 -1.156 -14.604 1.00 89.06 94 GLY A C 1
ATOM 725 O O . GLY A 1 94 ? 4.141 -1.177 -13.419 1.00 89.06 94 GLY A O 1
ATOM 726 N N . SER A 1 95 ? 4.472 -0.050 -15.348 1.00 90.25 95 SER A N 1
ATOM 727 C CA . SER A 1 95 ? 4.208 1.317 -14.873 1.00 90.25 95 SER A CA 1
ATOM 728 C C . SER A 1 95 ? 2.792 1.544 -14.338 1.00 90.25 95 SER A C 1
ATOM 730 O O . SER A 1 95 ? 1.858 0.840 -14.725 1.00 90.25 95 SER A O 1
ATOM 732 N N . TYR A 1 96 ? 2.630 2.550 -13.475 1.00 90.81 96 TYR A N 1
ATOM 733 C CA . TYR A 1 96 ? 1.351 2.947 -12.877 1.00 90.81 96 TYR A CA 1
ATOM 734 C C . TYR A 1 96 ? 0.652 1.772 -12.180 1.00 90.81 96 TYR A C 1
ATOM 736 O O . TYR A 1 96 ? -0.541 1.517 -12.346 1.00 90.81 96 TYR A O 1
ATOM 744 N N . TRP A 1 97 ? 1.434 0.969 -11.447 1.00 90.38 97 TRP A N 1
ATOM 745 C CA . TRP A 1 97 ? 0.939 -0.262 -10.828 1.00 90.38 97 TRP A CA 1
ATOM 746 C C . TRP A 1 97 ? -0.186 -0.001 -9.825 1.00 90.38 97 TRP A C 1
ATOM 748 O O . TRP A 1 97 ? -1.078 -0.836 -9.698 1.00 90.38 97 TRP A O 1
ATOM 758 N N . PHE A 1 98 ? -0.167 1.152 -9.154 1.00 88.75 98 PHE A N 1
ATOM 759 C CA . PHE A 1 98 ? -1.207 1.542 -8.214 1.00 88.75 98 PHE A CA 1
ATOM 760 C C . PHE A 1 98 ? -2.522 1.865 -8.929 1.00 88.75 98 PHE A C 1
ATOM 762 O O . PHE A 1 98 ? -3.558 1.334 -8.543 1.00 88.75 98 PHE A O 1
ATOM 769 N N . GLU A 1 99 ? -2.506 2.664 -9.998 1.00 88.94 99 GLU A N 1
ATOM 770 C CA . GLU A 1 99 ? -3.715 2.995 -10.759 1.00 88.94 99 GLU A CA 1
ATOM 771 C C . GLU A 1 99 ? -4.311 1.759 -11.424 1.00 88.94 99 GLU A C 1
ATOM 773 O O . GLU A 1 99 ? -5.532 1.598 -11.429 1.00 88.94 99 GLU A O 1
ATOM 778 N N . ARG A 1 100 ? -3.467 0.858 -11.945 1.00 90.12 100 ARG A N 1
ATOM 779 C CA . ARG A 1 100 ? -3.936 -0.411 -12.516 1.00 90.12 100 ARG A CA 1
ATOM 780 C C . ARG A 1 100 ? -4.573 -1.309 -11.465 1.00 90.12 100 ARG A C 1
ATOM 782 O O . ARG A 1 100 ? -5.643 -1.851 -11.715 1.00 90.12 100 ARG A O 1
ATOM 789 N N . MET A 1 101 ? -3.941 -1.445 -10.299 1.00 91.19 101 MET A N 1
ATOM 790 C CA . MET A 1 101 ? -4.514 -2.193 -9.181 1.00 91.19 101 MET A CA 1
ATOM 791 C C . MET A 1 101 ? -5.836 -1.556 -8.743 1.00 91.19 101 MET A C 1
ATOM 793 O O . MET A 1 101 ? -6.847 -2.243 -8.668 1.00 91.19 101 MET A O 1
ATOM 797 N N . LYS A 1 102 ? -5.873 -0.232 -8.559 1.00 87.19 102 LYS A N 1
ATOM 798 C CA . LYS A 1 102 ? -7.075 0.518 -8.171 1.00 87.19 102 LYS A CA 1
ATOM 799 C C . LYS A 1 102 ? -8.219 0.328 -9.167 1.00 87.19 102 LYS A C 1
ATOM 801 O O . LYS A 1 102 ? -9.359 0.187 -8.744 1.00 87.19 102 LYS A O 1
ATOM 806 N N . ALA A 1 103 ? -7.939 0.304 -10.468 1.00 87.25 103 ALA A N 1
ATOM 807 C CA . ALA A 1 103 ? -8.965 0.086 -11.485 1.00 87.25 103 ALA A CA 1
ATOM 808 C C . ALA A 1 103 ? -9.668 -1.279 -11.355 1.00 87.25 103 ALA A C 1
ATOM 810 O O . ALA A 1 103 ? -10.815 -1.402 -11.770 1.00 87.25 103 ALA A O 1
ATOM 811 N N . VAL A 1 104 ? -8.997 -2.281 -10.780 1.00 87.31 104 VAL A N 1
ATOM 812 C CA . VAL A 1 104 ? -9.521 -3.647 -10.625 1.00 87.31 104 VAL A CA 1
ATOM 813 C C . VAL A 1 104 ? -10.052 -3.894 -9.211 1.00 87.31 104 VAL A C 1
ATOM 815 O O . VAL A 1 104 ? -11.138 -4.435 -9.037 1.00 87.31 104 VAL A O 1
ATOM 818 N N . ASP A 1 105 ? -9.300 -3.482 -8.194 1.00 86.88 105 ASP A N 1
ATOM 819 C CA . ASP A 1 105 ? -9.486 -3.931 -6.814 1.00 86.88 105 ASP A CA 1
ATOM 820 C C . ASP A 1 105 ? -10.084 -2.877 -5.876 1.00 86.88 105 ASP A C 1
ATOM 822 O O . ASP A 1 105 ? -10.336 -3.186 -4.707 1.00 86.88 105 ASP A O 1
ATOM 826 N N . LYS A 1 106 ? -10.341 -1.647 -6.349 1.00 85.44 106 LYS A N 1
ATOM 827 C CA . LYS A 1 106 ? -10.888 -0.559 -5.514 1.00 85.44 106 LYS A CA 1
ATOM 828 C C . LYS A 1 106 ? -12.127 -0.999 -4.738 1.00 85.44 106 LYS A C 1
ATOM 830 O O . LYS A 1 106 ? -12.185 -0.790 -3.531 1.00 85.44 106 LYS A O 1
ATOM 835 N N . ASP A 1 107 ? -13.092 -1.615 -5.411 1.00 83.81 107 ASP A N 1
ATOM 836 C CA . ASP A 1 107 ? -14.350 -2.020 -4.780 1.00 83.81 107 ASP A CA 1
ATOM 837 C C . ASP A 1 107 ? -14.126 -3.083 -3.704 1.00 83.81 107 ASP A C 1
ATOM 839 O O . ASP A 1 107 ? -14.753 -3.043 -2.648 1.00 83.81 107 ASP A O 1
ATOM 843 N N . THR A 1 108 ? -13.188 -4.001 -3.930 1.00 87.19 108 THR A N 1
ATOM 844 C CA . THR A 1 108 ? -12.822 -5.019 -2.943 1.00 87.19 108 THR A CA 1
ATOM 845 C C . THR A 1 108 ? -12.188 -4.384 -1.707 1.00 87.19 108 THR A C 1
ATOM 847 O O . THR A 1 108 ? -12.577 -4.714 -0.590 1.00 87.19 108 THR A O 1
ATOM 850 N N . ILE A 1 109 ? -11.271 -3.429 -1.890 1.00 84.94 109 ILE A N 1
ATOM 851 C CA . ILE A 1 109 ? -10.631 -2.702 -0.782 1.00 84.94 109 ILE A CA 1
ATOM 852 C C . ILE A 1 109 ? -11.676 -1.912 0.017 1.00 84.94 109 ILE A C 1
ATOM 854 O O . ILE A 1 109 ? -11.675 -1.958 1.246 1.00 84.94 109 ILE A O 1
ATOM 858 N N . LEU A 1 110 ? -12.609 -1.237 -0.664 1.00 85.44 110 LEU A N 1
ATOM 859 C CA . LEU A 1 110 ? -13.688 -0.492 -0.009 1.00 85.44 110 LEU A CA 1
ATOM 860 C C . LEU A 1 110 ? -14.638 -1.408 0.768 1.00 85.44 110 LEU A C 1
ATOM 862 O O . LEU A 1 110 ? -15.051 -1.059 1.872 1.00 85.44 110 LEU A O 1
ATOM 866 N N . ARG A 1 111 ? -14.955 -2.592 0.233 1.00 85.06 111 ARG A N 1
ATOM 867 C CA . ARG A 1 111 ? -15.771 -3.593 0.938 1.00 85.06 111 ARG A CA 1
ATOM 868 C C . ARG A 1 111 ? -15.075 -4.102 2.196 1.00 85.06 111 ARG A C 1
ATOM 870 O O . ARG A 1 111 ? -15.713 -4.155 3.240 1.00 85.06 111 ARG A O 1
ATOM 877 N N . LEU A 1 112 ? -13.782 -4.416 2.117 1.00 84.69 112 LEU A N 1
ATOM 878 C CA . LEU A 1 112 ? -12.989 -4.842 3.276 1.00 84.69 112 LEU A CA 1
ATOM 879 C C . LEU A 1 112 ? -12.912 -3.743 4.345 1.00 84.69 112 LEU A C 1
ATOM 881 O O . LEU A 1 112 ? -13.064 -4.022 5.533 1.00 84.69 112 LEU A O 1
ATOM 885 N N . ALA A 1 113 ? -12.729 -2.487 3.933 1.00 86.06 113 ALA A N 1
ATOM 886 C CA . ALA A 1 113 ? -12.732 -1.348 4.845 1.00 86.06 113 ALA A CA 1
ATOM 887 C C . ALA A 1 113 ? -14.100 -1.145 5.520 1.00 86.06 113 ALA A C 1
ATOM 889 O O . ALA A 1 113 ? -14.161 -0.924 6.730 1.00 86.06 113 ALA A O 1
ATOM 890 N N . ALA A 1 114 ? -15.194 -1.259 4.759 1.00 84.50 114 ALA A N 1
ATOM 891 C CA . ALA A 1 114 ? -16.554 -1.158 5.282 1.00 84.50 114 ALA A CA 1
ATOM 892 C C . ALA A 1 114 ? -16.864 -2.281 6.282 1.00 84.50 114 ALA A C 1
ATOM 894 O O . ALA A 1 114 ? -17.356 -1.996 7.374 1.00 84.50 114 ALA A O 1
ATOM 895 N N . ASP A 1 115 ? -16.505 -3.523 5.950 1.00 86.81 115 ASP A N 1
ATOM 896 C CA . ASP A 1 115 ? -16.663 -4.686 6.828 1.00 86.81 115 ASP A CA 1
ATOM 897 C C . ASP A 1 115 ? -15.868 -4.519 8.131 1.00 86.81 115 ASP A C 1
ATOM 899 O O . ASP A 1 115 ? -16.406 -4.680 9.227 1.00 86.81 115 ASP A O 1
ATOM 903 N N . LYS A 1 116 ? -14.619 -4.044 8.038 1.00 85.12 116 LYS A N 1
ATOM 904 C CA . LYS A 1 116 ? -13.790 -3.730 9.211 1.00 85.12 116 LYS A CA 1
ATOM 905 C C . LYS A 1 116 ? -14.390 -2.627 10.085 1.00 85.12 116 LYS A C 1
ATOM 907 O O . LYS A 1 116 ? -14.262 -2.685 11.307 1.00 85.12 116 LYS A O 1
ATOM 912 N N . ALA A 1 117 ? -15.058 -1.649 9.477 1.00 84.25 117 ALA A N 1
ATOM 913 C CA . ALA A 1 117 ? -15.811 -0.617 10.184 1.00 84.25 117 ALA A CA 1
ATOM 914 C C . ALA A 1 117 ? -17.202 -1.101 10.650 1.00 84.25 117 ALA A C 1
ATOM 916 O O . ALA A 1 117 ? -17.938 -0.357 11.299 1.00 84.25 117 ALA A O 1
ATOM 917 N N . GLY A 1 118 ? -17.602 -2.336 10.334 1.00 82.56 118 GLY A N 1
ATOM 918 C CA . GLY A 1 118 ? -18.925 -2.900 10.606 1.00 82.56 118 GLY A CA 1
ATOM 919 C C . GLY A 1 118 ? -20.071 -2.154 9.910 1.00 82.56 118 GLY A C 1
ATOM 920 O O . GLY A 1 118 ? -21.206 -2.168 10.402 1.00 82.56 118 GLY A O 1
ATOM 921 N N . ALA A 1 119 ? -19.770 -1.433 8.832 1.00 80.75 119 ALA A N 1
ATOM 922 C CA . ALA A 1 119 ? -20.770 -0.892 7.930 1.00 80.75 119 ALA A CA 1
ATOM 923 C C . ALA A 1 119 ? -21.205 -2.006 6.978 1.00 80.75 119 ALA A C 1
ATOM 925 O O . ALA A 1 119 ? -20.378 -2.779 6.499 1.00 80.75 119 ALA A O 1
ATOM 926 N N . THR A 1 120 ? -22.498 -2.084 6.672 1.00 71.88 120 THR A N 1
ATOM 927 C CA . THR A 1 120 ? -22.950 -2.938 5.576 1.00 71.88 120 THR A CA 1
ATOM 928 C C . THR A 1 120 ? -22.380 -2.338 4.293 1.00 71.88 120 THR A C 1
ATOM 930 O O . THR A 1 120 ? -22.685 -1.177 4.000 1.00 71.88 120 THR A O 1
ATOM 933 N N . PRO A 1 121 ? -21.524 -3.054 3.545 1.00 58.94 121 PRO A N 1
ATOM 934 C CA . PRO A 1 121 ? -21.032 -2.528 2.288 1.00 58.94 121 PRO A CA 1
ATOM 935 C C . PRO A 1 121 ? -22.250 -2.288 1.403 1.00 58.94 121 PRO A C 1
ATOM 937 O O . PRO A 1 121 ? -23.031 -3.211 1.165 1.00 58.94 121 PRO A O 1
ATOM 940 N N . LEU A 1 122 ? -22.444 -1.044 0.952 1.00 55.50 122 LEU A N 1
ATOM 941 C CA . LEU A 1 122 ? -23.440 -0.764 -0.074 1.00 55.50 122 LEU A CA 1
ATOM 942 C C . LEU A 1 122 ? -23.126 -1.722 -1.218 1.00 55.50 122 LEU A C 1
ATOM 944 O O . LEU A 1 122 ? -22.004 -1.719 -1.729 1.00 55.50 122 LEU A O 1
ATOM 948 N N . LEU A 1 123 ? -24.075 -2.604 -1.540 1.00 47.16 123 LEU A N 1
ATOM 949 C CA . LEU A 1 123 ? -23.965 -3.502 -2.678 1.00 47.16 123 LEU A CA 1
ATOM 950 C C . LEU A 1 123 ? -23.631 -2.619 -3.881 1.00 47.16 123 LEU A C 1
ATOM 952 O O . LEU A 1 123 ? -24.514 -1.938 -4.399 1.00 47.16 123 LEU A O 1
ATOM 956 N N . SER A 1 124 ? -22.370 -2.604 -4.331 1.00 47.94 124 SER A N 1
ATOM 957 C CA . SER A 1 124 ? -22.119 -2.216 -5.709 1.00 47.94 124 SER A CA 1
ATOM 958 C C . SER A 1 124 ? -22.755 -3.337 -6.509 1.00 47.94 124 SER A C 1
ATOM 960 O O . SER A 1 124 ? -22.233 -4.453 -6.602 1.00 47.94 124 SER A O 1
ATOM 962 N N . THR A 1 125 ? -23.987 -3.087 -6.955 1.00 36.56 125 THR A N 1
ATOM 963 C CA . THR A 1 125 ? -24.626 -3.884 -7.987 1.00 36.56 125 THR A CA 1
ATOM 964 C C . THR A 1 125 ? -23.568 -4.079 -9.054 1.00 36.56 125 THR A C 1
ATOM 966 O O . THR A 1 125 ? -22.968 -3.100 -9.499 1.00 36.56 125 THR A O 1
ATOM 969 N N . ASN A 1 126 ? -23.291 -5.334 -9.399 1.00 44.84 126 ASN A N 1
ATOM 970 C CA . ASN A 1 126 ? -22.472 -5.684 -10.546 1.00 44.84 126 ASN A CA 1
ATOM 971 C C . ASN A 1 126 ? -23.121 -5.084 -11.802 1.00 44.84 126 ASN A C 1
ATOM 973 O O . ASN A 1 126 ? -23.802 -5.778 -12.554 1.00 44.84 126 ASN A O 1
ATOM 977 N N . THR A 1 127 ? -22.917 -3.796 -12.048 1.00 33.75 127 THR A N 1
ATOM 978 C CA . THR A 1 127 ? -23.047 -3.240 -13.377 1.00 33.75 127 THR A CA 1
ATOM 979 C C . THR A 1 127 ? -21.774 -3.677 -14.057 1.00 33.75 127 THR A C 1
ATOM 981 O O . THR A 1 127 ? -20.700 -3.118 -13.847 1.00 33.75 127 THR A O 1
ATOM 984 N N . LYS A 1 128 ? -21.897 -4.743 -14.843 1.00 38.00 128 LYS A N 1
ATOM 985 C CA . LYS A 1 128 ? -21.022 -4.951 -15.985 1.00 38.00 128 LYS A CA 1
ATOM 986 C C . LYS A 1 128 ? -21.085 -3.661 -16.810 1.00 38.00 128 LYS A C 1
ATOM 988 O O . LYS A 1 128 ? -21.921 -3.544 -17.703 1.00 38.00 128 LYS A O 1
ATOM 993 N N . GLU A 1 129 ? -20.246 -2.675 -16.504 1.00 34.03 129 GLU A N 1
ATOM 994 C CA . GLU A 1 129 ? -19.884 -1.657 -17.479 1.00 34.03 129 GLU A CA 1
ATOM 995 C C . GLU A 1 129 ? -19.063 -2.392 -18.530 1.00 34.03 129 GLU A C 1
ATOM 997 O O . GLU A 1 129 ? -17.848 -2.573 -18.445 1.00 34.03 129 GLU A O 1
ATOM 1002 N N . ASN A 1 130 ? -19.809 -2.933 -19.488 1.00 32.50 130 ASN A N 1
ATOM 1003 C CA . ASN A 1 130 ? -19.292 -3.476 -20.716 1.00 32.50 130 ASN A CA 1
ATOM 1004 C C . ASN A 1 130 ? -18.382 -2.423 -21.342 1.00 32.50 130 ASN A C 1
ATOM 1006 O O . ASN A 1 130 ? -18.826 -1.370 -21.794 1.00 32.50 130 ASN A O 1
ATOM 1010 N N . ASN A 1 131 ? -17.100 -2.762 -21.371 1.00 47.41 131 ASN A N 1
ATOM 1011 C CA . ASN A 1 131 ? -16.068 -2.158 -22.186 1.00 47.41 131 ASN A CA 1
ATOM 1012 C C . ASN A 1 131 ? -16.578 -1.889 -23.610 1.00 47.41 131 ASN A C 1
ATOM 1014 O O . ASN A 1 131 ? -16.608 -2.803 -24.434 1.00 47.41 131 ASN A O 1
ATOM 1018 N N . LYS A 1 132 ? -16.937 -0.635 -23.898 1.00 38.53 132 LYS A N 1
ATOM 1019 C CA . LYS A 1 132 ? -16.855 -0.041 -25.234 1.00 38.53 132 LYS A CA 1
ATOM 1020 C C . LYS A 1 132 ? -16.431 1.421 -25.085 1.00 38.53 132 LYS A C 1
ATOM 1022 O O . LYS A 1 132 ? -17.217 2.268 -24.685 1.00 38.53 132 LYS A O 1
ATOM 1027 N N . ASN A 1 133 ? -15.180 1.684 -25.459 1.00 40.56 133 ASN A N 1
ATOM 1028 C CA . ASN A 1 133 ? -14.598 2.995 -25.764 1.00 40.56 133 ASN A CA 1
ATOM 1029 C C . ASN A 1 133 ? -14.322 3.947 -24.590 1.00 40.56 133 ASN A C 1
ATOM 1031 O O . ASN A 1 133 ? -15.111 4.834 -24.277 1.00 40.56 133 ASN A O 1
ATOM 1035 N N . LYS A 1 134 ? -13.082 3.914 -24.086 1.00 37.78 134 LYS A N 1
ATOM 1036 C CA . LYS A 1 134 ? -12.421 5.153 -23.656 1.00 37.78 134 LYS A CA 1
ATOM 1037 C C . LYS A 1 134 ? -10.920 5.096 -23.916 1.00 37.78 134 LYS A C 1
ATOM 1039 O O . LYS A 1 134 ? -10.118 4.782 -23.043 1.00 37.78 134 LYS A O 1
ATOM 1044 N N . THR A 1 135 ? -10.531 5.442 -25.139 1.00 33.44 135 THR A N 1
ATOM 1045 C CA . THR A 1 135 ? -9.181 5.937 -25.415 1.00 33.44 135 THR A CA 1
ATOM 1046 C C . THR A 1 135 ? -9.056 7.282 -24.705 1.00 33.44 135 THR A C 1
ATOM 1048 O O . THR A 1 135 ? -9.415 8.321 -25.255 1.00 33.44 135 THR A O 1
ATOM 1051 N N . ILE A 1 136 ? -8.630 7.278 -23.444 1.00 35.81 136 ILE A N 1
ATOM 1052 C CA . ILE A 1 136 ? -8.381 8.526 -22.722 1.00 35.81 136 ILE A CA 1
ATOM 1053 C C . ILE A 1 136 ? -7.015 9.036 -23.177 1.00 35.81 136 ILE A C 1
ATOM 1055 O O . ILE A 1 136 ? -5.975 8.601 -22.689 1.00 35.81 136 ILE A O 1
ATOM 1059 N N . ARG A 1 137 ? -7.030 9.932 -24.171 1.00 30.53 137 ARG A N 1
ATOM 1060 C CA . ARG A 1 137 ? -5.918 10.853 -24.411 1.00 30.53 137 ARG A CA 1
ATOM 1061 C C . ARG A 1 137 ? -5.695 11.646 -23.125 1.00 30.53 137 ARG A C 1
ATOM 1063 O O . ARG A 1 137 ? -6.651 12.068 -22.472 1.00 30.53 137 ARG A O 1
ATOM 1070 N N . ALA A 1 138 ? -4.433 11.759 -22.746 1.00 35.88 138 ALA A N 1
ATOM 1071 C CA . ALA A 1 138 ? -3.969 12.256 -21.466 1.00 35.88 138 ALA A CA 1
ATOM 1072 C C . ALA A 1 138 ? -4.066 13.787 -21.350 1.00 35.88 138 ALA A C 1
ATOM 1074 O O . ALA A 1 138 ? -3.078 14.411 -21.018 1.00 35.88 138 ALA A O 1
ATOM 1075 N N . ASP A 1 139 ? -5.230 14.395 -21.589 1.00 33.44 139 ASP A N 1
ATOM 1076 C CA . ASP A 1 139 ? -5.384 15.857 -21.540 1.00 33.44 139 ASP A CA 1
ATOM 1077 C C . ASP A 1 139 ? -6.727 16.248 -20.898 1.00 33.44 139 ASP A C 1
ATOM 1079 O O . ASP A 1 139 ? -7.649 16.716 -21.561 1.00 33.44 139 ASP A O 1
ATOM 1083 N N . SER A 1 140 ? -6.870 16.023 -19.585 1.00 29.58 140 SER A N 1
ATOM 1084 C CA . SER A 1 140 ? -7.980 16.584 -18.796 1.00 29.58 140 SER A CA 1
ATOM 1085 C C . SER A 1 140 ? -7.452 17.647 -17.823 1.00 29.58 140 SER A C 1
ATOM 1087 O O . SER A 1 140 ? -6.576 17.320 -17.015 1.00 29.58 140 SER A O 1
ATOM 1089 N N . PRO A 1 141 ? -7.990 18.887 -17.825 1.00 32.66 141 PRO A N 1
ATOM 1090 C CA . PRO A 1 141 ? -7.475 20.015 -17.032 1.00 32.66 141 PRO A CA 1
ATOM 1091 C C . PRO A 1 141 ? -7.480 19.794 -15.510 1.00 32.66 141 PRO A C 1
ATOM 1093 O O . PRO A 1 141 ? -6.769 20.474 -14.775 1.00 32.66 141 PRO A O 1
ATOM 1096 N N . LYS A 1 142 ? -8.224 18.798 -15.005 1.00 32.94 142 LYS A N 1
ATOM 1097 C CA . LYS A 1 142 ? -8.187 18.401 -13.582 1.00 32.94 142 LYS A CA 1
ATOM 1098 C C . LYS A 1 142 ? -6.900 17.657 -13.188 1.00 32.94 142 LYS A C 1
ATOM 1100 O O . LYS A 1 142 ? -6.632 17.500 -12.003 1.00 32.94 142 LYS A O 1
ATOM 1105 N N . SER A 1 143 ? -6.072 17.252 -14.157 1.00 36.38 143 SER A N 1
ATOM 1106 C CA . SER A 1 143 ? -4.733 16.692 -13.923 1.00 36.38 143 SER A CA 1
ATOM 1107 C C . SER A 1 143 ? -3.701 17.757 -13.522 1.00 36.38 143 SER A C 1
ATOM 1109 O O . SER A 1 143 ? -2.695 17.414 -12.903 1.00 36.38 143 SER A O 1
ATOM 1111 N N . GLN A 1 144 ? -3.932 19.041 -13.823 1.00 29.31 144 GLN A N 1
ATOM 1112 C CA . GLN A 1 144 ? -2.982 20.115 -13.501 1.00 29.31 144 GLN A CA 1
ATOM 1113 C C . GLN A 1 144 ? -3.019 20.557 -12.033 1.00 29.31 144 GLN A C 1
ATOM 1115 O O . GLN A 1 144 ? -1.994 21.010 -11.538 1.00 29.31 144 GLN A O 1
ATOM 1120 N N . ALA A 1 145 ? -4.116 20.328 -11.302 1.00 27.98 145 ALA A N 1
ATOM 1121 C CA . ALA A 1 145 ? -4.182 20.625 -9.865 1.00 27.98 145 ALA A CA 1
ATOM 1122 C C . ALA A 1 145 ? -3.374 19.637 -8.993 1.00 27.98 145 ALA A C 1
ATOM 1124 O O . ALA A 1 145 ? -3.047 19.948 -7.854 1.00 27.98 145 ALA A O 1
ATOM 1125 N N . ILE A 1 146 ? -2.995 18.473 -9.539 1.00 32.25 146 ILE A N 1
ATOM 1126 C CA . ILE A 1 146 ? -2.162 17.464 -8.855 1.00 32.25 146 ILE A CA 1
ATOM 1127 C C . ILE A 1 146 ? -0.667 17.643 -9.203 1.00 32.25 146 ILE A C 1
ATOM 1129 O O . ILE A 1 146 ? 0.208 17.072 -8.556 1.00 32.25 146 ILE A O 1
ATOM 1133 N N . LYS A 1 147 ? -0.330 18.486 -10.193 1.00 28.48 147 LYS A N 1
ATOM 1134 C CA . LYS A 1 147 ? 1.064 18.714 -10.624 1.00 28.48 147 LYS A CA 1
ATOM 1135 C C . LYS A 1 147 ? 1.868 19.631 -9.694 1.00 28.48 147 LYS A C 1
ATOM 1137 O O . LYS A 1 147 ? 3.086 19.678 -9.823 1.00 28.48 147 LYS A O 1
ATOM 1142 N N . THR A 1 148 ? 1.238 20.315 -8.741 1.00 28.39 148 THR A N 1
ATOM 1143 C CA . THR A 1 148 ? 1.899 21.377 -7.957 1.00 28.39 148 THR A CA 1
ATOM 1144 C C . THR A 1 148 ? 2.648 20.880 -6.709 1.00 28.39 148 THR A C 1
ATOM 1146 O O . THR A 1 148 ? 3.240 21.685 -6.002 1.00 28.39 148 THR A O 1
ATOM 1149 N N . VAL A 1 149 ? 2.689 19.569 -6.433 1.00 29.95 149 VAL A N 1
ATOM 1150 C CA . VAL A 1 149 ? 3.389 19.013 -5.245 1.00 29.95 149 VAL A CA 1
ATOM 1151 C C . VAL A 1 149 ? 4.554 18.074 -5.614 1.00 29.95 149 VAL A C 1
ATOM 1153 O O . VAL A 1 149 ? 5.231 17.533 -4.746 1.00 29.95 149 VAL A O 1
ATOM 1156 N N . PHE A 1 150 ? 4.865 17.898 -6.903 1.00 28.48 150 PHE A N 1
ATOM 1157 C CA . PHE A 1 150 ? 5.942 17.003 -7.346 1.00 28.48 150 PHE A CA 1
ATOM 1158 C C . PHE A 1 150 ? 7.256 17.762 -7.580 1.00 28.48 150 PHE A C 1
ATOM 1160 O O . PHE A 1 150 ? 7.608 18.127 -8.701 1.00 28.48 150 PHE A O 1
ATOM 1167 N N . ASN A 1 151 ? 8.004 17.986 -6.497 1.00 26.66 151 ASN A N 1
ATOM 1168 C CA . ASN A 1 151 ? 9.417 18.345 -6.588 1.00 26.66 151 ASN A CA 1
ATOM 1169 C C . ASN A 1 151 ? 10.228 17.077 -6.931 1.00 26.66 151 ASN A C 1
ATOM 1171 O O . ASN A 1 151 ? 10.112 16.057 -6.245 1.00 26.66 151 ASN A O 1
ATOM 1175 N N . TRP A 1 152 ? 11.041 17.139 -7.990 1.00 26.53 152 TRP A N 1
ATOM 1176 C CA . TRP A 1 152 ? 11.712 16.019 -8.682 1.00 26.53 152 TRP A CA 1
ATOM 1177 C C . TRP A 1 152 ? 12.813 15.280 -7.884 1.00 26.53 152 TRP A C 1
ATOM 1179 O O . TRP A 1 152 ? 13.645 14.589 -8.461 1.00 26.53 152 TRP A O 1
ATOM 1189 N N . HIS A 1 153 ? 12.801 15.374 -6.555 1.00 28.80 153 HIS A N 1
ATOM 1190 C CA . HIS A 1 153 ? 13.716 14.666 -5.650 1.00 28.80 153 HIS A CA 1
ATOM 1191 C C . HIS A 1 153 ? 12.989 13.769 -4.634 1.00 28.80 153 HIS A C 1
ATOM 1193 O O . HIS A 1 153 ? 13.598 13.295 -3.678 1.00 28.80 153 HIS A O 1
ATOM 1199 N N . THR A 1 154 ? 11.688 13.530 -4.813 1.00 34.94 154 THR A N 1
ATOM 1200 C CA . THR A 1 154 ? 10.884 12.761 -3.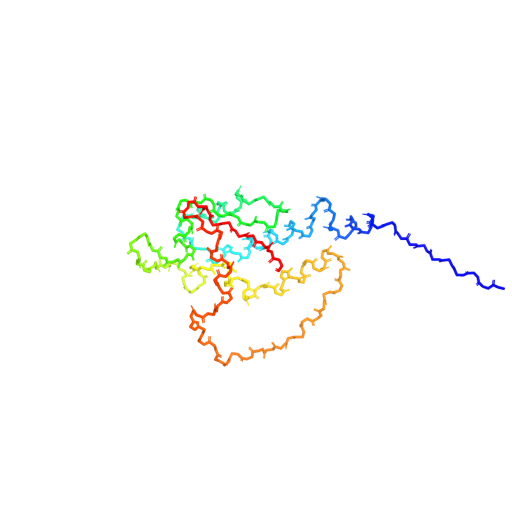857 1.00 34.94 154 THR A CA 1
ATOM 1201 C C . THR A 1 154 ? 10.705 11.301 -4.299 1.00 34.94 154 THR A C 1
ATOM 1203 O O . THR A 1 154 ? 10.454 11.044 -5.481 1.00 34.94 154 THR A O 1
ATOM 1206 N N . PRO A 1 155 ? 10.841 10.316 -3.383 1.00 41.09 155 PRO A N 1
ATOM 1207 C CA . PRO A 1 155 ? 10.417 8.943 -3.656 1.00 41.09 155 PRO A CA 1
ATOM 1208 C C . PRO A 1 155 ? 8.930 8.934 -4.036 1.00 41.09 155 PRO A C 1
ATOM 1210 O O . PRO A 1 155 ? 8.201 9.874 -3.728 1.00 41.09 155 PRO A O 1
ATOM 1213 N N . ALA A 1 156 ? 8.469 7.894 -4.733 1.00 47.75 156 ALA A N 1
ATOM 1214 C CA . ALA A 1 156 ? 7.069 7.791 -5.135 1.00 47.75 156 ALA A CA 1
ATOM 1215 C C . ALA A 1 156 ? 6.187 7.613 -3.883 1.00 47.75 156 ALA A C 1
ATOM 1217 O O . ALA A 1 156 ? 6.005 6.497 -3.393 1.00 47.75 156 ALA A O 1
ATOM 1218 N N . VAL A 1 157 ? 5.721 8.739 -3.341 1.00 43.72 157 VAL A N 1
ATOM 1219 C CA . VAL A 1 157 ? 4.832 8.843 -2.186 1.00 43.72 157 VAL A CA 1
ATOM 1220 C C . VAL A 1 157 ? 3.408 8.966 -2.714 1.00 43.72 157 VAL A C 1
ATOM 1222 O O . VAL A 1 157 ? 3.066 9.947 -3.373 1.00 43.72 157 VAL A O 1
ATOM 1225 N N . PHE A 1 158 ? 2.576 7.970 -2.427 1.00 48.88 158 PHE A N 1
ATOM 1226 C CA . PHE A 1 158 ? 1.157 7.996 -2.769 1.00 48.88 158 PHE A CA 1
ATOM 1227 C C . PHE A 1 158 ? 0.368 8.368 -1.522 1.00 48.88 158 PHE A C 1
ATOM 1229 O O . PHE A 1 158 ? 0.270 7.563 -0.600 1.00 48.88 158 PHE A O 1
ATOM 1236 N N . ALA A 1 159 ? -0.166 9.588 -1.492 1.00 36.47 159 ALA A N 1
ATOM 1237 C CA . ALA A 1 159 ? -1.096 10.034 -0.463 1.00 36.47 159 ALA A CA 1
ATOM 1238 C C . ALA A 1 159 ? -2.537 9.854 -0.960 1.00 36.47 159 ALA A C 1
ATOM 1240 O O . ALA A 1 159 ? -2.863 10.248 -2.082 1.00 36.47 159 ALA A O 1
ATOM 1241 N N . PHE A 1 160 ? -3.397 9.263 -0.131 1.00 32.78 160 PHE A N 1
ATOM 1242 C CA . PHE A 1 160 ? -4.844 9.345 -0.320 1.00 32.78 160 PHE A CA 1
ATOM 1243 C C . PHE A 1 160 ? -5.340 10.663 0.287 1.00 32.78 160 PHE A C 1
ATOM 1245 O O . PHE A 1 160 ? -5.281 10.844 1.498 1.00 32.78 160 PHE A O 1
ATOM 1252 N N . SER A 1 161 ? -5.820 11.578 -0.553 1.00 26.97 161 SER A N 1
ATOM 1253 C CA . SER A 1 161 ? -6.678 12.692 -0.141 1.00 26.97 161 SER A CA 1
ATOM 1254 C C . SER A 1 161 ? -7.990 12.596 -0.920 1.00 26.97 161 SER A C 1
ATOM 1256 O O . SER A 1 161 ? -7.944 12.290 -2.116 1.00 26.97 161 SER A O 1
ATOM 1258 N N . ASP A 1 162 ? -9.104 12.802 -0.216 1.00 29.72 162 ASP A N 1
ATOM 1259 C CA . ASP A 1 162 ? -10.496 12.683 -0.686 1.00 29.72 162 ASP A CA 1
ATOM 1260 C C . ASP A 1 162 ? -10.808 13.397 -2.016 1.00 29.72 162 ASP A C 1
ATOM 1262 O O . ASP A 1 162 ? -10.245 14.489 -2.273 1.00 29.72 162 ASP A O 1
#